Protein AF-A0AAW2MTV9-F1 (afdb_monomer_lite)

Structure (mmCIF, N/CA/C/O backbone):
data_AF-A0AAW2MTV9-F1
#
_entry.id   AF-A0AAW2MTV9-F1
#
loop_
_atom_site.group_PDB
_atom_site.id
_atom_site.type_symbol
_atom_site.label_atom_id
_atom_site.label_alt_id
_atom_site.label_comp_id
_atom_site.label_asym_id
_atom_site.label_entity_id
_atom_site.label_seq_id
_atom_site.pdbx_PDB_ins_code
_atom_site.Cartn_x
_atom_site.Cartn_y
_atom_site.Cartn_z
_atom_site.occupancy
_atom_site.B_iso_or_equiv
_atom_site.auth_seq_id
_atom_site.auth_comp_id
_atom_site.auth_asym_id
_atom_site.auth_atom_id
_atom_site.pdbx_PDB_model_num
ATOM 1 N N . MET A 1 1 ? 14.161 11.506 -69.372 1.00 43.97 1 MET A N 1
ATOM 2 C CA . MET A 1 1 ? 14.759 10.201 -69.023 1.00 43.97 1 MET A CA 1
ATOM 3 C C . MET A 1 1 ? 13.748 9.471 -68.126 1.00 43.97 1 MET A C 1
ATOM 5 O O . MET A 1 1 ? 13.790 9.667 -66.926 1.00 43.97 1 MET A O 1
ATOM 9 N N . THR A 1 2 ? 12.604 8.948 -68.602 1.00 39.69 2 THR A N 1
ATOM 10 C CA . THR A 1 2 ? 12.381 7.614 -69.233 1.00 39.69 2 THR A CA 1
ATOM 11 C C . THR A 1 2 ? 13.264 6.540 -68.587 1.00 39.69 2 THR A C 1
ATOM 13 O O . THR A 1 2 ? 14.476 6.668 -68.684 1.00 39.69 2 THR A O 1
ATOM 16 N N . THR A 1 3 ? 12.760 5.548 -67.844 1.00 41.03 3 THR A N 1
ATOM 17 C CA . THR A 1 3 ? 11.969 4.358 -68.263 1.00 41.03 3 THR A CA 1
ATOM 18 C C . THR A 1 3 ? 11.506 3.619 -66.984 1.00 41.03 3 THR A C 1
ATOM 20 O O . THR A 1 3 ? 12.298 3.503 -66.060 1.00 41.03 3 THR A O 1
ATOM 23 N N . SER A 1 4 ? 10.248 3.214 -66.761 1.00 40.22 4 SER A N 1
ATOM 24 C CA . SER A 1 4 ? 9.450 2.158 -67.422 1.00 40.22 4 SER A CA 1
ATOM 25 C C . SER A 1 4 ? 10.080 0.757 -67.386 1.00 40.22 4 SER A C 1
ATOM 27 O O . SER A 1 4 ? 10.982 0.492 -68.174 1.00 40.22 4 SER A O 1
ATOM 29 N N . SER A 1 5 ? 9.579 -0.132 -66.513 1.00 44.88 5 SER A N 1
ATOM 30 C CA . SER A 1 5 ? 9.421 -1.593 -66.729 1.00 44.88 5 SER A CA 1
ATOM 31 C C . SER A 1 5 ? 9.125 -2.313 -65.408 1.00 44.88 5 SER A C 1
ATOM 33 O O . SER A 1 5 ? 9.750 -1.989 -64.412 1.00 44.88 5 SER A O 1
ATOM 35 N N . ARG A 1 6 ? 8.303 -3.357 -65.280 1.00 48.16 6 ARG A N 1
ATOM 36 C CA . ARG A 1 6 ? 7.291 -4.023 -66.115 1.00 48.16 6 ARG A CA 1
ATOM 37 C C . ARG A 1 6 ? 6.620 -5.052 -65.183 1.00 48.16 6 ARG A C 1
ATOM 39 O O . ARG A 1 6 ? 7.295 -5.719 -64.407 1.00 48.16 6 ARG A O 1
ATOM 46 N N . SER A 1 7 ? 5.300 -5.159 -65.285 1.00 46.62 7 SER A N 1
ATOM 47 C CA . SER A 1 7 ? 4.456 -6.204 -64.690 1.00 46.62 7 SER A CA 1
ATOM 48 C C . SER A 1 7 ? 4.900 -7.613 -65.100 1.00 46.62 7 SER A C 1
ATOM 50 O O . SER A 1 7 ? 5.241 -7.805 -66.265 1.00 46.62 7 SER A O 1
ATOM 52 N N . LEU A 1 8 ? 4.799 -8.595 -64.192 1.00 51.53 8 LEU A N 1
ATOM 53 C CA . LEU A 1 8 ? 4.671 -10.015 -64.542 1.00 51.53 8 LEU A CA 1
ATOM 54 C C . LEU A 1 8 ? 3.672 -10.722 -63.616 1.00 51.53 8 LEU A C 1
ATOM 56 O O . LEU A 1 8 ? 4.013 -11.481 -62.713 1.00 51.53 8 LEU A O 1
ATOM 60 N N . ILE A 1 9 ? 2.397 -10.489 -63.918 1.00 51.81 9 ILE A N 1
ATOM 61 C CA . ILE A 1 9 ? 1.310 -11.438 -63.672 1.00 51.81 9 ILE A CA 1
ATOM 62 C C . ILE A 1 9 ? 1.684 -12.763 -64.352 1.00 51.81 9 ILE A C 1
ATOM 64 O O . ILE A 1 9 ? 1.827 -12.815 -65.573 1.00 51.81 9 ILE A O 1
ATOM 68 N N . ARG A 1 10 ? 1.789 -13.850 -63.585 1.00 43.97 10 ARG A N 1
ATOM 69 C CA . ARG A 1 10 ? 1.785 -15.216 -64.124 1.00 43.97 10 ARG A CA 1
ATOM 70 C C . ARG A 1 10 ? 0.438 -15.865 -63.815 1.00 43.97 10 ARG A C 1
ATOM 72 O O . ARG A 1 10 ? 0.239 -16.466 -62.768 1.00 43.97 10 ARG A O 1
ATOM 79 N N . ARG A 1 11 ? -0.493 -15.724 -64.760 1.00 51.25 11 ARG A N 1
ATOM 80 C CA . ARG A 1 11 ? -1.618 -16.646 -64.967 1.00 51.25 11 ARG A CA 1
ATOM 81 C C . ARG A 1 11 ? -1.241 -17.577 -66.117 1.00 51.25 11 ARG A C 1
ATOM 83 O O . ARG A 1 11 ? -0.840 -17.073 -67.157 1.00 51.25 11 ARG A O 1
ATOM 90 N N . LEU A 1 12 ? -1.426 -18.884 -65.941 1.00 49.72 12 LEU A N 1
ATOM 91 C CA . LEU A 1 12 ? -1.630 -19.889 -66.997 1.00 49.72 12 LEU A CA 1
ATOM 92 C C . LEU A 1 12 ? -2.247 -21.124 -66.298 1.00 49.72 12 LEU A C 1
ATOM 94 O O . LEU A 1 12 ? -1.541 -21.802 -65.566 1.00 49.72 12 LEU A O 1
ATOM 98 N N . ALA A 1 13 ? -3.575 -21.238 -66.184 1.00 46.66 13 ALA A N 1
ATOM 99 C CA . ALA A 1 13 ? -4.564 -21.740 -67.159 1.00 46.66 13 ALA A CA 1
ATOM 100 C C . ALA A 1 13 ? -4.858 -23.255 -66.931 1.00 46.66 13 ALA A C 1
ATOM 102 O O . ALA A 1 13 ? -4.243 -23.857 -66.055 1.00 46.66 13 ALA A O 1
ATOM 103 N N . PRO A 1 14 ? -5.903 -23.841 -67.543 1.00 49.69 14 PRO A N 1
ATOM 104 C CA . PRO A 1 14 ? -6.983 -24.505 -66.818 1.00 49.69 14 PRO A CA 1
ATOM 105 C C . PRO A 1 14 ? -6.982 -26.017 -67.069 1.00 49.69 14 PRO A C 1
ATOM 107 O O . PRO A 1 14 ? -6.587 -26.476 -68.133 1.00 49.69 14 PRO A O 1
ATOM 110 N N . TYR A 1 15 ? -7.541 -26.799 -66.153 1.00 44.12 15 TYR A N 1
ATOM 111 C CA . TYR A 1 15 ? -7.973 -28.152 -66.496 1.00 44.12 15 TYR A CA 1
ATOM 112 C C . TYR A 1 15 ? -9.455 -28.291 -66.189 1.00 44.12 15 TYR A C 1
ATOM 114 O O . TYR A 1 15 ? -9.889 -28.752 -65.139 1.00 44.12 15 TYR A O 1
ATOM 122 N N . PHE A 1 16 ? -10.229 -27.838 -67.174 1.00 54.09 16 PHE A N 1
ATOM 123 C CA . PHE A 1 16 ? -11.547 -28.369 -67.462 1.00 54.09 16 PHE A CA 1
ATOM 124 C C . PHE A 1 16 ? -11.423 -29.883 -67.661 1.00 54.09 16 PHE A C 1
ATOM 126 O O . PHE A 1 16 ? -10.825 -30.340 -68.631 1.00 54.09 16 PHE A O 1
ATOM 133 N N . SER A 1 17 ? -12.067 -30.666 -66.806 1.00 50.47 17 SER A N 1
ATOM 134 C CA . SER A 1 17 ? -12.741 -31.866 -67.288 1.00 50.47 17 SER A CA 1
ATOM 135 C C . SER A 1 17 ? -14.062 -32.001 -66.545 1.00 50.47 17 SER A C 1
ATOM 137 O O . SER A 1 17 ? -14.145 -32.157 -65.332 1.00 50.47 17 SER A O 1
ATOM 139 N N . ALA A 1 18 ? -15.116 -31.790 -67.319 1.00 48.31 18 ALA A N 1
ATOM 140 C CA . ALA A 1 18 ? -16.495 -31.881 -66.908 1.00 48.31 18 ALA A CA 1
ATOM 141 C C . ALA A 1 18 ? -16.897 -33.340 -66.661 1.00 48.31 18 ALA A C 1
ATOM 143 O O . ALA A 1 18 ? -16.487 -34.228 -67.406 1.00 48.31 18 ALA A O 1
ATOM 144 N N . ARG A 1 19 ? -17.834 -33.552 -65.733 1.00 48.59 19 ARG A N 1
ATOM 145 C CA . ARG A 1 19 ? -19.135 -34.163 -66.056 1.00 48.59 19 ARG A CA 1
ATOM 146 C C . ARG A 1 19 ? -20.087 -34.016 -64.873 1.00 48.59 19 ARG A C 1
ATOM 148 O O . ARG A 1 19 ? -20.043 -34.778 -63.916 1.00 48.59 19 ARG A O 1
ATOM 155 N N . LEU A 1 20 ? -21.002 -33.054 -64.995 1.00 50.81 20 LEU A N 1
ATOM 156 C CA . LEU A 1 20 ? -22.288 -33.140 -64.321 1.00 50.81 20 LEU A CA 1
ATOM 157 C C . LEU A 1 20 ? -23.055 -34.336 -64.898 1.00 50.81 20 LEU A C 1
ATOM 159 O O . LEU A 1 20 ? -23.327 -34.386 -66.098 1.00 50.81 20 LEU A O 1
ATOM 163 N N . ARG A 1 21 ? -23.491 -35.243 -64.028 1.00 46.62 21 ARG A N 1
ATOM 164 C CA . ARG A 1 21 ? -24.792 -35.890 -64.186 1.00 46.62 21 ARG A CA 1
ATOM 165 C C . ARG A 1 21 ? -25.600 -35.554 -62.945 1.00 46.62 21 ARG A C 1
ATOM 167 O O . ARG A 1 21 ? -25.254 -35.958 -61.841 1.00 46.62 21 ARG A O 1
ATOM 174 N N . GLN A 1 22 ? -26.647 -34.764 -63.153 1.00 50.03 22 GLN A N 1
ATOM 175 C CA . GLN A 1 22 ? -27.726 -34.601 -62.194 1.00 50.03 22 GLN A CA 1
ATOM 176 C C . GLN A 1 22 ? -28.253 -35.980 -61.797 1.00 50.03 22 GLN A C 1
ATOM 178 O O . GLN A 1 22 ? -28.554 -36.803 -62.660 1.00 50.03 22 GLN A O 1
ATOM 183 N N . ASN A 1 23 ? -28.446 -36.183 -60.500 1.00 47.75 23 ASN A N 1
ATOM 184 C CA . ASN A 1 23 ? -29.621 -36.900 -60.037 1.00 47.75 23 ASN A CA 1
ATOM 185 C C . ASN A 1 23 ? -30.089 -36.232 -58.745 1.00 47.75 23 ASN A C 1
ATOM 187 O O . ASN A 1 23 ? -29.725 -36.596 -57.633 1.00 47.75 23 ASN A O 1
ATOM 191 N N . SER A 1 24 ? -30.867 -35.171 -58.934 1.00 54.88 24 SER A N 1
ATOM 192 C CA . SER A 1 24 ? -31.752 -34.623 -57.923 1.00 54.88 24 SER A CA 1
ATOM 193 C C . SER A 1 24 ? -32.758 -35.702 -57.545 1.00 54.88 24 SER A C 1
ATOM 195 O O . SER A 1 24 ? -33.558 -36.106 -58.384 1.00 54.88 24 SER A O 1
ATOM 197 N N . ARG A 1 25 ? -32.712 -36.180 -56.301 1.00 46.22 25 ARG A N 1
ATOM 198 C CA . ARG A 1 25 ? -33.846 -36.798 -55.597 1.00 46.22 25 ARG A CA 1
ATOM 199 C C . ARG A 1 25 ? -33.428 -37.100 -54.163 1.00 46.22 25 ARG A C 1
ATOM 201 O O . ARG A 1 25 ? -32.781 -38.098 -53.889 1.00 46.22 25 ARG A O 1
ATOM 208 N N . LEU A 1 26 ? -33.808 -36.168 -53.295 1.00 53.38 26 LEU A N 1
ATOM 209 C CA . LEU A 1 26 ? -34.437 -36.437 -52.005 1.00 53.38 26 LEU A CA 1
ATOM 210 C C . LEU A 1 26 ? -33.881 -37.635 -51.228 1.00 53.38 26 LEU A C 1
ATOM 212 O O . LEU A 1 26 ? -34.403 -38.731 -51.367 1.00 53.38 26 LEU A O 1
ATOM 216 N N . LEU A 1 27 ? -32.920 -37.367 -50.348 1.00 51.72 27 LEU A N 1
ATOM 217 C CA . LEU A 1 27 ? -32.889 -37.836 -48.958 1.00 51.72 27 LEU A CA 1
ATOM 218 C C . LEU A 1 27 ? -32.239 -36.667 -48.187 1.00 51.72 27 LEU A C 1
ATOM 220 O O . LEU A 1 27 ? -31.143 -36.241 -48.526 1.00 51.72 27 LEU A O 1
ATOM 224 N N . SER A 1 28 ? -32.979 -35.904 -47.378 1.00 39.09 28 SER A N 1
ATOM 225 C CA . SER A 1 28 ? -33.249 -36.251 -45.975 1.00 39.09 28 SER A CA 1
ATOM 226 C C . SER A 1 28 ? -31.918 -36.501 -45.247 1.00 39.09 28 SER A C 1
ATOM 228 O O . SER A 1 28 ? -31.231 -37.457 -45.560 1.00 39.09 28 SER A O 1
ATOM 230 N N . SER A 1 29 ? -31.434 -35.709 -44.302 1.00 40.38 29 SER A N 1
ATOM 231 C CA . SER A 1 29 ? -31.964 -34.564 -43.580 1.00 40.38 29 SER A CA 1
ATOM 232 C C . SER A 1 29 ? -30.758 -33.864 -42.938 1.00 40.38 29 SER A C 1
ATOM 234 O O . SER A 1 29 ? -29.845 -34.534 -42.468 1.00 40.38 29 SER A O 1
ATOM 236 N N . SER A 1 30 ? -30.770 -32.529 -42.915 1.00 51.03 30 SER A N 1
ATOM 237 C CA . SER A 1 30 ? -30.224 -31.685 -41.836 1.00 51.03 30 SER A CA 1
ATOM 238 C C . SER A 1 30 ? -28.987 -32.198 -41.076 1.00 51.03 30 SER A C 1
ATOM 240 O O . SER A 1 30 ? -29.144 -32.769 -40.001 1.00 51.03 30 SER A O 1
ATOM 242 N N . SER A 1 31 ? -27.775 -31.941 -41.576 1.00 47.41 31 SER A N 1
ATOM 243 C CA . SER A 1 31 ? -26.514 -31.914 -40.804 1.00 47.41 31 SER A CA 1
ATOM 244 C C . SER A 1 31 ? -25.376 -31.420 -41.703 1.00 47.41 31 SER A C 1
ATOM 246 O O . SER A 1 31 ? -25.247 -31.913 -42.815 1.00 47.41 31 SER A O 1
ATOM 248 N N . ALA A 1 32 ? -24.549 -30.492 -41.208 1.00 47.94 32 ALA A N 1
ATOM 249 C CA . ALA A 1 32 ? -23.472 -29.770 -41.909 1.00 47.94 32 ALA A CA 1
ATOM 250 C C . ALA A 1 32 ? -23.996 -28.698 -42.891 1.00 47.94 32 ALA A C 1
ATOM 252 O O . ALA A 1 32 ? -24.512 -29.007 -43.953 1.00 47.94 32 ALA A O 1
ATOM 253 N N . LEU A 1 33 ? -23.937 -27.396 -42.610 1.00 43.56 33 LEU A N 1
ATOM 254 C CA . LEU A 1 33 ? -22.852 -26.639 -41.993 1.00 43.56 33 LEU A CA 1
ATOM 255 C C . LEU A 1 33 ? -23.456 -25.526 -41.127 1.00 43.56 33 LEU A C 1
ATOM 257 O O . LEU A 1 33 ? -23.871 -24.481 -41.619 1.00 43.56 33 LEU A O 1
ATOM 261 N N . ARG A 1 34 ? -23.538 -25.767 -39.818 1.00 46.41 34 ARG A N 1
ATOM 262 C CA . ARG A 1 34 ? -23.698 -24.695 -38.840 1.00 46.41 34 ARG A CA 1
ATOM 263 C C . ARG A 1 34 ? -22.275 -24.231 -38.527 1.00 46.41 34 ARG A C 1
ATOM 265 O O . ARG A 1 34 ? -21.586 -24.867 -37.735 1.00 46.41 34 ARG A O 1
ATOM 272 N N . GLU A 1 35 ? -21.817 -23.181 -39.206 1.00 46.41 35 GLU A N 1
ATOM 273 C CA . GLU A 1 35 ? -20.638 -22.385 -38.829 1.00 46.41 35 GLU A CA 1
ATOM 274 C C . GLU A 1 35 ? -20.913 -21.689 -37.491 1.00 46.41 35 GLU A C 1
ATOM 276 O O . GLU A 1 35 ? -21.160 -20.492 -37.407 1.00 46.41 35 GLU A O 1
ATOM 281 N N . SER A 1 36 ? -20.972 -22.471 -36.419 1.00 54.44 36 SER A N 1
ATOM 282 C CA . SER A 1 36 ? -21.202 -21.950 -35.076 1.00 54.44 36 SER A CA 1
ATOM 283 C C . SER A 1 36 ? -20.489 -22.782 -34.022 1.00 54.44 36 SER A C 1
ATOM 285 O O . SER A 1 36 ? -21.035 -22.960 -32.939 1.00 54.44 36 SER A O 1
ATOM 287 N N . GLN A 1 37 ? -19.319 -23.336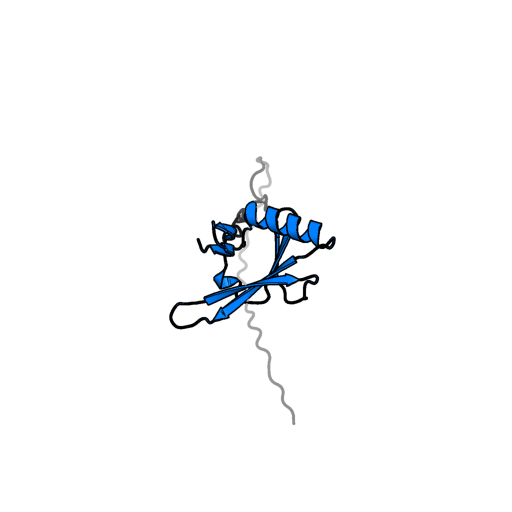 -34.342 1.00 57.25 37 GLN A N 1
ATOM 288 C CA . GLN A 1 37 ? -18.401 -23.912 -33.360 1.00 57.25 37 GLN A CA 1
ATOM 289 C C . GLN A 1 37 ? -16.960 -23.743 -33.836 1.00 57.25 37 GLN A C 1
ATOM 291 O O . GLN A 1 37 ? -16.337 -24.670 -34.342 1.00 57.25 37 GLN A O 1
ATOM 296 N N . LEU A 1 38 ? -16.429 -22.538 -33.647 1.00 42.62 38 LEU A N 1
ATOM 297 C CA . LEU A 1 38 ? -14.999 -22.367 -33.448 1.00 42.62 38 LEU A CA 1
ATOM 298 C C . LEU A 1 38 ? -14.814 -21.523 -32.184 1.00 42.62 38 LEU A C 1
ATOM 300 O O . LEU A 1 38 ? -15.048 -20.319 -32.206 1.00 42.62 38 LEU A O 1
ATOM 304 N N . SER A 1 39 ? -14.443 -22.230 -31.107 1.00 46.97 39 SER A N 1
ATOM 305 C CA . SER A 1 39 ? -13.719 -21.764 -29.909 1.00 46.97 39 SER A CA 1
ATOM 306 C C . SER A 1 39 ? -14.332 -20.567 -29.162 1.00 46.97 39 SER A C 1
ATOM 308 O O . SER A 1 39 ? -14.169 -19.436 -29.587 1.00 46.97 39 SER A O 1
ATOM 310 N N . SER A 1 40 ? -15.024 -20.690 -28.024 1.00 54.78 40 SER A N 1
ATOM 311 C CA . SER A 1 40 ? -14.750 -21.543 -26.854 1.00 54.78 40 SER A CA 1
ATOM 312 C C . SER A 1 40 ? -13.267 -21.567 -26.501 1.00 54.78 40 SER A C 1
ATOM 314 O O . SER A 1 40 ? -12.598 -22.542 -26.818 1.00 54.78 40 SER A O 1
ATOM 316 N N . LEU A 1 41 ? -12.783 -20.468 -25.914 1.00 49.19 41 LEU A N 1
ATOM 317 C CA . LEU A 1 41 ? -11.731 -20.374 -24.888 1.00 49.19 41 LEU A CA 1
ATOM 318 C C . LEU A 1 41 ? -11.623 -18.892 -24.469 1.00 49.19 41 LEU A C 1
ATOM 320 O O . LEU A 1 41 ? -10.571 -18.267 -24.590 1.00 49.19 41 LEU A O 1
ATOM 324 N N . GLU A 1 42 ? -12.723 -18.313 -23.973 1.00 49.78 42 GLU A N 1
ATOM 325 C CA . GLU A 1 42 ? -12.592 -17.151 -23.089 1.00 49.78 42 GLU A CA 1
ATOM 326 C C . GLU A 1 42 ? -11.943 -17.701 -21.817 1.00 49.78 42 GLU A C 1
ATOM 328 O O . GLU A 1 42 ? -12.571 -18.358 -20.985 1.00 49.78 42 GLU A O 1
ATOM 333 N N . SER A 1 43 ? -10.625 -17.595 -21.772 1.00 42.25 43 SER A N 1
ATOM 334 C CA . SER A 1 43 ? -9.822 -18.084 -20.668 1.00 42.25 43 SER A CA 1
ATOM 335 C C . SER A 1 43 ? -10.093 -17.159 -19.479 1.00 42.25 43 SER A C 1
ATOM 337 O O . SER A 1 43 ? -9.917 -15.951 -19.639 1.00 42.25 43 SER A O 1
ATOM 339 N N . PRO A 1 44 ? -10.462 -17.642 -18.278 1.00 49.97 44 PRO A N 1
ATOM 340 C CA . PRO A 1 44 ? -10.345 -16.830 -17.072 1.00 49.97 44 PRO A CA 1
ATOM 341 C C . PRO A 1 44 ? -8.853 -16.734 -16.706 1.00 49.97 44 PRO A C 1
ATOM 343 O O . PRO A 1 44 ? -8.407 -17.288 -15.708 1.00 49.97 44 PRO A O 1
ATOM 346 N N . SER A 1 45 ? -8.043 -16.111 -17.567 1.00 45.66 45 SER A N 1
ATOM 347 C CA . SER A 1 45 ? -6.584 -16.042 -17.418 1.00 45.66 45 SER A CA 1
ATOM 348 C C . SER A 1 45 ? -6.092 -14.732 -16.805 1.00 45.66 45 SER A C 1
ATOM 350 O O . SER A 1 45 ? -4.887 -14.521 -16.744 1.00 45.66 45 SER A O 1
ATOM 352 N N . SER A 1 46 ? -6.978 -13.846 -16.343 1.00 51.47 46 SER A N 1
ATOM 353 C CA . SER A 1 46 ? -6.578 -12.578 -15.713 1.00 51.47 46 SER A CA 1
ATOM 354 C C . SER A 1 46 ? -6.496 -12.632 -14.184 1.00 51.47 46 SER A C 1
ATOM 356 O O . SER A 1 46 ? -6.090 -11.647 -13.575 1.00 51.47 46 SER A O 1
ATOM 358 N N . ALA A 1 47 ? -6.829 -13.759 -13.542 1.00 53.84 47 ALA A N 1
ATOM 359 C CA . ALA A 1 47 ? -6.798 -13.859 -12.077 1.00 53.84 47 ALA A CA 1
ATOM 360 C C . ALA A 1 47 ? -5.379 -13.714 -11.493 1.00 53.84 47 ALA A C 1
ATOM 362 O O . ALA A 1 47 ? -5.217 -13.228 -10.383 1.00 53.84 47 ALA A O 1
ATOM 363 N N . THR A 1 48 ? -4.342 -14.073 -12.252 1.00 54.88 48 THR A N 1
ATOM 364 C CA . THR A 1 48 ? -2.936 -13.905 -11.847 1.00 54.88 48 THR A CA 1
ATOM 365 C C . THR A 1 48 ? -2.365 -12.523 -12.164 1.00 54.88 48 THR A C 1
ATOM 367 O O . THR A 1 48 ? -1.218 -12.264 -11.833 1.00 54.88 48 THR A O 1
ATOM 370 N N . ASP A 1 49 ? -3.123 -11.648 -12.833 1.00 68.75 49 ASP A N 1
ATOM 371 C CA . ASP A 1 49 ? -2.713 -10.297 -13.253 1.00 68.75 49 ASP A CA 1
ATOM 372 C C . ASP A 1 49 ? -3.352 -9.176 -12.410 1.00 68.75 49 ASP A C 1
ATOM 374 O O . ASP A 1 49 ? -3.307 -8.000 -12.776 1.00 68.75 49 ASP A O 1
ATOM 378 N N . ALA A 1 50 ? -3.976 -9.513 -11.285 1.00 83.25 50 ALA A N 1
ATOM 379 C CA . ALA A 1 50 ? -4.586 -8.535 -10.394 1.00 83.25 50 ALA A CA 1
ATOM 380 C C . ALA A 1 50 ? -3.710 -8.303 -9.159 1.00 83.25 50 ALA A C 1
ATOM 382 O O . ALA A 1 50 ? -3.054 -9.220 -8.672 1.00 83.25 50 ALA A O 1
ATOM 383 N N . VAL A 1 51 ? -3.706 -7.066 -8.660 1.00 89.88 51 VAL A N 1
ATOM 384 C CA . VAL A 1 51 ? -3.262 -6.760 -7.296 1.00 89.88 51 VAL A CA 1
ATOM 385 C C . VAL A 1 51 ? -4.497 -6.818 -6.407 1.00 89.88 51 VAL A C 1
ATOM 387 O O . VAL A 1 51 ? -5.522 -6.225 -6.746 1.00 89.88 51 VAL A O 1
ATOM 390 N N . HIS A 1 52 ? -4.406 -7.530 -5.291 1.00 93.00 52 HIS A N 1
ATOM 391 C CA . HIS A 1 52 ? -5.501 -7.690 -4.339 1.00 93.00 52 HIS A CA 1
ATOM 392 C C . HIS A 1 52 ? -5.315 -6.772 -3.133 1.00 93.00 52 HIS A C 1
ATOM 394 O O . HIS A 1 52 ? -4.189 -6.534 -2.702 1.00 93.00 52 HIS A O 1
ATOM 400 N N . LEU A 1 53 ? -6.411 -6.278 -2.563 1.00 95.12 53 LEU A N 1
ATOM 401 C CA . LEU A 1 53 ? -6.425 -5.586 -1.276 1.00 95.12 53 LEU A CA 1
ATOM 402 C C . LEU A 1 53 ? -7.018 -6.520 -0.217 1.00 95.12 53 LEU A C 1
ATOM 404 O O . LEU A 1 53 ? -8.024 -7.187 -0.456 1.00 95.12 53 LEU A O 1
ATOM 408 N N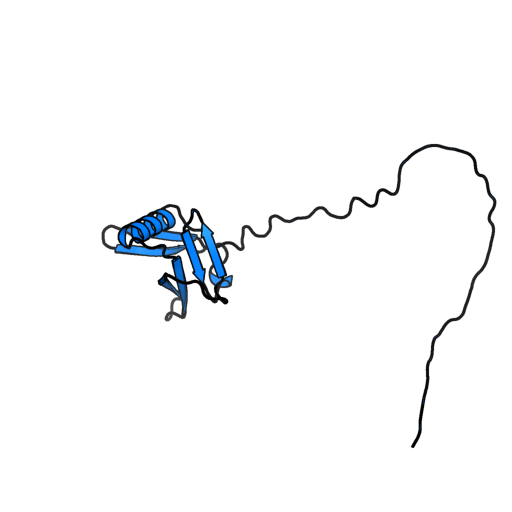 . THR A 1 54 ? -6.425 -6.582 0.970 1.00 96.44 54 THR A N 1
ATOM 409 C CA . THR A 1 54 ? -7.060 -7.283 2.095 1.00 96.44 54 THR A CA 1
ATOM 410 C C . THR A 1 54 ? -8.213 -6.463 2.675 1.00 96.44 54 THR A C 1
ATOM 412 O O . THR A 1 54 ? -8.280 -5.239 2.532 1.00 96.44 54 THR A O 1
ATOM 415 N N . GLU A 1 55 ? -9.084 -7.126 3.435 1.00 96.31 55 GLU A N 1
ATOM 416 C CA . GLU A 1 55 ? -10.134 -6.455 4.209 1.00 96.31 55 GLU A CA 1
ATOM 417 C C . GLU A 1 55 ? -9.562 -5.424 5.196 1.00 96.31 55 GLU A C 1
ATOM 419 O O . GLU A 1 55 ? -10.145 -4.356 5.374 1.00 96.31 55 GLU A O 1
ATOM 424 N N . ASN A 1 56 ? -8.399 -5.698 5.801 1.00 97.25 56 ASN A N 1
ATOM 425 C CA . ASN A 1 56 ? -7.730 -4.759 6.705 1.00 97.25 56 ASN A CA 1
ATOM 426 C C . ASN A 1 56 ? -7.255 -3.502 5.973 1.00 97.25 56 ASN A C 1
ATOM 428 O O . ASN A 1 56 ? -7.439 -2.396 6.483 1.00 97.25 56 ASN A O 1
ATOM 432 N N . CYS A 1 57 ? -6.689 -3.654 4.771 1.00 96.94 57 CYS A N 1
ATOM 433 C CA . CYS A 1 57 ? -6.303 -2.525 3.929 1.00 96.94 57 CYS A CA 1
ATOM 434 C C . CYS A 1 57 ? -7.522 -1.662 3.582 1.00 96.94 57 CYS A C 1
ATOM 436 O O . CYS A 1 57 ? -7.507 -0.447 3.794 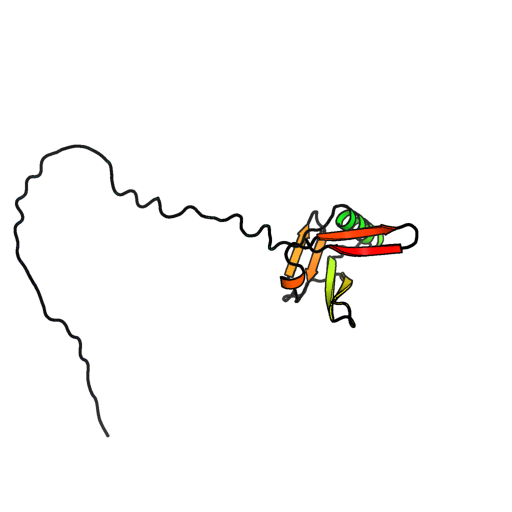1.00 96.94 57 CYS A O 1
ATOM 438 N N . VAL A 1 58 ? -8.609 -2.298 3.131 1.00 96.75 58 VAL A N 1
ATOM 439 C CA . VAL A 1 58 ? -9.867 -1.619 2.792 1.00 96.75 58 VAL A CA 1
ATOM 440 C C . VAL A 1 58 ? -10.450 -0.898 4.007 1.00 96.75 58 VAL A C 1
ATOM 442 O O . VAL A 1 58 ? -10.806 0.278 3.914 1.00 96.75 58 VAL A O 1
ATOM 445 N N . ARG A 1 59 ? -10.535 -1.580 5.157 1.00 96.88 59 ARG A N 1
ATOM 446 C CA . ARG A 1 59 ? -11.019 -1.006 6.419 1.00 96.88 59 ARG A CA 1
ATOM 447 C C . ARG A 1 59 ? -10.210 0.230 6.786 1.00 96.88 59 ARG A C 1
ATOM 449 O O . ARG A 1 59 ? -10.796 1.283 7.028 1.00 96.88 59 ARG A O 1
ATOM 456 N N . ARG A 1 60 ? -8.879 0.125 6.770 1.00 96.88 60 ARG A N 1
ATOM 457 C CA . ARG A 1 60 ? -8.012 1.237 7.152 1.00 96.88 60 ARG A CA 1
ATOM 458 C C . ARG A 1 60 ? -8.144 2.424 6.205 1.00 96.88 60 ARG A C 1
ATOM 460 O O . ARG A 1 60 ? -8.189 3.561 6.661 1.00 96.88 60 ARG A O 1
ATOM 467 N N . MET A 1 61 ? -8.243 2.179 4.902 1.00 96.25 61 MET A N 1
ATOM 468 C CA . MET A 1 61 ? -8.468 3.244 3.924 1.00 96.25 61 MET A CA 1
ATOM 469 C C . MET A 1 61 ? -9.802 3.958 4.152 1.00 96.25 61 MET A C 1
ATOM 471 O O . MET A 1 61 ? -9.844 5.183 4.100 1.00 96.25 61 MET A O 1
ATOM 475 N N . LYS A 1 62 ? -10.871 3.225 4.476 1.00 95.25 62 LYS A N 1
ATOM 476 C CA . LYS A 1 62 ? -12.172 3.823 4.814 1.00 95.25 62 LYS A CA 1
ATOM 477 C C . LYS A 1 62 ? -12.117 4.666 6.087 1.00 95.25 62 LYS A C 1
ATOM 479 O O . LYS A 1 62 ? -12.704 5.741 6.110 1.00 95.25 62 LYS A O 1
ATOM 484 N N . GLU A 1 63 ? -11.402 4.211 7.115 1.00 95.25 63 GLU A N 1
ATOM 485 C CA . GLU A 1 63 ? -11.164 5.001 8.333 1.00 95.25 63 GLU A CA 1
ATOM 486 C C . GLU A 1 63 ? -10.432 6.311 8.008 1.00 95.25 63 GLU A C 1
ATOM 488 O O . GLU A 1 63 ? -10.895 7.381 8.385 1.00 95.25 63 GLU A O 1
ATOM 493 N N . LEU A 1 64 ? -9.345 6.244 7.233 1.00 94.06 64 LEU A N 1
ATOM 494 C CA . LEU A 1 64 ? -8.574 7.428 6.834 1.00 94.06 64 LEU A CA 1
ATOM 495 C C . LEU A 1 64 ? -9.407 8.419 6.006 1.00 94.06 64 LEU A C 1
ATOM 497 O O . LEU A 1 64 ? -9.301 9.627 6.197 1.00 94.06 64 LEU A O 1
ATOM 501 N N . GLN A 1 65 ? -10.257 7.923 5.106 1.00 93.31 65 GLN A N 1
ATOM 502 C CA . GLN A 1 65 ? -11.172 8.762 4.327 1.00 93.31 65 GLN A CA 1
ATOM 503 C C . GLN A 1 65 ? -12.255 9.410 5.196 1.00 93.31 65 GLN A C 1
ATOM 505 O O . GLN A 1 65 ? -12.626 10.559 4.958 1.00 93.31 65 GLN A O 1
ATOM 510 N N . ALA A 1 66 ? -12.767 8.686 6.196 1.00 93.75 66 ALA A N 1
ATOM 511 C CA . ALA A 1 66 ? -13.750 9.213 7.135 1.00 93.75 66 ALA A CA 1
ATOM 512 C C . ALA A 1 66 ? -13.149 10.311 8.026 1.00 93.75 66 ALA A C 1
ATOM 514 O O . ALA A 1 66 ? -13.801 11.332 8.239 1.00 93.75 66 ALA A O 1
ATOM 515 N N . ASP A 1 67 ? -11.908 10.128 8.484 1.00 92.38 67 ASP A N 1
ATOM 516 C CA . ASP A 1 67 ? -11.188 11.098 9.317 1.00 92.38 67 ASP A CA 1
ATOM 517 C C . ASP A 1 67 ? -10.856 12.389 8.544 1.00 92.38 67 ASP A C 1
ATOM 519 O O . ASP A 1 67 ? -11.031 13.490 9.065 1.00 92.38 67 ASP A O 1
ATOM 523 N N . GLU A 1 68 ? -10.430 12.270 7.282 1.00 89.62 68 GLU A N 1
ATOM 524 C CA . GLU A 1 68 ? -10.115 13.412 6.404 1.00 89.62 68 GLU A CA 1
ATOM 525 C C . GLU A 1 68 ? -11.366 14.047 5.761 1.00 89.62 68 GLU A C 1
ATOM 527 O O . GLU A 1 68 ? -11.299 15.133 5.179 1.00 89.62 68 GLU A O 1
ATOM 532 N N . GLY A 1 69 ? -12.514 13.362 5.806 1.00 89.69 69 GLY A N 1
ATOM 533 C CA . GLY A 1 69 ? -13.764 13.789 5.171 1.00 89.69 69 GLY A CA 1
ATOM 534 C C . GLY A 1 69 ? -13.702 13.882 3.640 1.00 89.69 69 GLY A C 1
ATOM 535 O O . GLY A 1 69 ? -14.537 14.552 3.033 1.00 89.69 69 GLY A O 1
ATOM 536 N N . THR A 1 70 ? -12.706 13.250 3.013 1.00 90.12 70 THR A N 1
ATOM 537 C CA . THR A 1 70 ? -12.449 13.315 1.567 1.00 90.12 70 THR A CA 1
ATOM 538 C C . THR A 1 70 ? -12.100 11.930 1.034 1.00 90.12 70 THR A C 1
ATOM 540 O O . THR A 1 70 ? -11.375 11.172 1.678 1.00 90.12 70 THR A O 1
ATOM 543 N N . GLU A 1 71 ? -12.579 11.600 -0.167 1.00 91.00 71 GLU A N 1
ATOM 544 C CA . GLU A 1 71 ? -12.170 10.373 -0.852 1.00 91.00 71 GLU A CA 1
ATOM 545 C C . GLU A 1 71 ? -10.683 10.435 -1.220 1.00 91.00 71 GLU A C 1
ATOM 547 O O . GLU A 1 71 ? -10.263 11.247 -2.041 1.00 91.00 71 GLU A O 1
ATOM 552 N N . LYS A 1 72 ? -9.897 9.539 -0.625 1.00 94.44 72 LYS A N 1
ATOM 553 C CA . LYS A 1 72 ? -8.474 9.345 -0.902 1.00 94.44 72 LYS A CA 1
ATOM 554 C C . LYS A 1 72 ? -8.259 8.024 -1.617 1.00 94.44 72 LYS A C 1
ATOM 556 O O . LYS A 1 72 ? -8.934 7.031 -1.337 1.00 94.44 72 LYS A O 1
ATOM 561 N N . LEU A 1 73 ? -7.263 7.989 -2.482 1.00 94.88 73 LEU A N 1
ATOM 562 C CA . LEU A 1 73 ? -6.748 6.774 -3.091 1.00 94.88 73 LEU A CA 1
ATOM 563 C C . LEU A 1 73 ? -5.360 6.451 -2.536 1.00 94.88 73 LEU A C 1
ATOM 565 O O . LEU A 1 73 ? -4.643 7.328 -2.056 1.00 94.88 73 LEU A O 1
ATOM 569 N N . LEU A 1 74 ? -5.004 5.172 -2.566 1.00 95.94 74 LEU A N 1
ATOM 570 C CA . LEU A 1 74 ? -3.703 4.687 -2.135 1.00 95.94 74 LEU A CA 1
ATOM 571 C C . LEU A 1 74 ? -2.786 4.617 -3.355 1.00 95.94 74 LEU A C 1
ATOM 573 O O . LEU A 1 74 ? -3.097 3.937 -4.326 1.00 95.94 74 LEU A O 1
ATOM 577 N N . ARG A 1 75 ? -1.653 5.306 -3.331 1.00 95.31 75 ARG A N 1
ATOM 578 C CA . ARG A 1 75 ? -0.642 5.269 -4.389 1.00 95.31 75 ARG A CA 1
ATOM 579 C C . ARG A 1 75 ? 0.529 4.406 -3.944 1.00 95.31 75 ARG A C 1
ATOM 581 O O . ARG A 1 75 ? 1.098 4.657 -2.884 1.00 95.31 75 ARG A O 1
ATOM 588 N N . LEU A 1 76 ? 0.886 3.415 -4.758 1.00 94.25 76 LEU A N 1
ATOM 589 C CA . LEU A 1 76 ? 2.039 2.547 -4.538 1.00 94.25 76 LEU A CA 1
ATOM 590 C C . LEU A 1 76 ? 3.174 2.918 -5.494 1.00 94.25 76 LEU A C 1
ATOM 592 O O . LEU A 1 76 ? 3.035 2.833 -6.715 1.00 94.25 76 LEU A O 1
ATOM 596 N N . SER A 1 77 ? 4.312 3.278 -4.911 1.00 92.44 77 SER A N 1
ATOM 597 C CA . SER A 1 77 ? 5.571 3.527 -5.608 1.00 92.44 77 SER A CA 1
ATOM 598 C C . SER A 1 77 ? 6.589 2.461 -5.224 1.00 92.44 77 SER A C 1
ATOM 600 O O . SER A 1 77 ? 6.722 2.118 -4.049 1.00 92.44 77 SER A O 1
ATOM 602 N N . ILE A 1 78 ? 7.317 1.944 -6.212 1.00 91.12 78 ILE A N 1
ATOM 603 C CA . ILE A 1 78 ? 8.379 0.961 -5.996 1.00 91.12 78 ILE A CA 1
ATOM 604 C C . ILE A 1 78 ? 9.712 1.628 -6.283 1.00 91.12 78 ILE A C 1
ATOM 606 O O . ILE A 1 78 ? 9.931 2.165 -7.368 1.00 91.12 78 ILE A O 1
ATOM 610 N N . GLU A 1 79 ? 10.608 1.570 -5.309 1.00 89.06 79 GLU A N 1
ATOM 611 C CA . GLU A 1 79 ? 11.957 2.103 -5.418 1.00 89.06 79 GLU A CA 1
ATOM 612 C C . GLU A 1 79 ? 12.979 0.975 -5.306 1.00 89.06 79 GLU A C 1
ATOM 614 O O . GLU A 1 79 ? 12.801 0.009 -4.560 1.00 89.06 79 GLU A O 1
ATOM 619 N N . ALA A 1 80 ? 14.081 1.097 -6.044 1.00 85.69 80 ALA A N 1
ATOM 620 C CA . ALA A 1 80 ? 15.228 0.228 -5.835 1.00 85.69 80 ALA A CA 1
ATOM 621 C C . ALA A 1 80 ? 15.800 0.503 -4.435 1.00 85.69 80 ALA A C 1
ATOM 623 O O . ALA A 1 80 ? 16.170 1.631 -4.109 1.00 85.69 80 ALA A O 1
ATOM 624 N N . GLY A 1 81 ? 15.829 -0.521 -3.587 1.00 86.88 81 GLY A N 1
ATOM 625 C CA . GLY A 1 81 ? 16.455 -0.460 -2.274 1.00 86.88 81 GLY A CA 1
ATOM 626 C C . GLY A 1 81 ? 17.958 -0.724 -2.333 1.00 86.88 81 GLY A C 1
ATOM 627 O O . GLY A 1 81 ? 18.585 -0.716 -3.391 1.00 86.88 81 GLY A O 1
ATOM 628 N N . GLY A 1 82 ? 18.546 -0.946 -1.156 1.00 83.38 82 GLY A N 1
ATOM 629 C CA . GLY A 1 82 ? 19.950 -1.335 -1.017 1.00 83.38 82 GLY A CA 1
ATOM 630 C C . GLY A 1 82 ? 20.211 -2.797 -1.401 1.00 83.38 82 GLY A C 1
ATOM 631 O O . GLY A 1 82 ? 19.538 -3.373 -2.248 1.00 83.38 82 GLY A O 1
ATOM 632 N N . CYS A 1 83 ? 21.171 -3.435 -0.725 1.00 79.44 83 CYS A N 1
ATOM 633 C CA . CYS A 1 83 ? 21.669 -4.788 -1.035 1.00 79.44 83 CYS A CA 1
ATOM 634 C C . CYS A 1 83 ? 20.602 -5.912 -1.055 1.00 79.44 83 CYS A C 1
ATOM 636 O O . CYS A 1 83 ? 20.901 -7.030 -1.463 1.00 79.44 83 CYS A O 1
ATOM 638 N N . SER A 1 84 ? 19.375 -5.637 -0.603 1.00 67.81 84 SER A N 1
ATOM 639 C CA . SER A 1 84 ? 18.381 -6.651 -0.240 1.00 67.81 84 SER A CA 1
ATOM 640 C C . SER A 1 84 ? 17.038 -6.550 -0.979 1.00 67.81 84 SER A C 1
ATOM 642 O O . SER A 1 84 ? 16.147 -7.328 -0.652 1.00 67.81 84 SER A O 1
ATOM 644 N N . GLY A 1 85 ? 16.858 -5.642 -1.953 1.00 81.44 85 GLY A N 1
ATOM 645 C CA . GLY A 1 85 ? 15.675 -5.672 -2.835 1.00 81.44 85 GLY A CA 1
ATOM 646 C C . GLY A 1 85 ? 14.982 -4.331 -3.090 1.00 81.44 85 GLY A C 1
ATOM 647 O O . GLY A 1 85 ? 15.640 -3.304 -3.219 1.00 81.44 85 GLY A O 1
ATOM 648 N N . PHE A 1 86 ? 13.650 -4.366 -3.208 1.00 87.19 86 PHE A N 1
ATOM 649 C CA . PHE A 1 86 ? 12.784 -3.219 -3.507 1.00 87.19 86 PHE A CA 1
ATOM 650 C C . PHE A 1 86 ? 12.146 -2.636 -2.242 1.00 87.19 86 PHE A C 1
ATOM 652 O O . PHE A 1 86 ? 11.855 -3.360 -1.291 1.00 87.19 86 PHE A O 1
ATOM 659 N N . GLN A 1 87 ? 11.907 -1.328 -2.250 1.00 88.94 87 GLN A N 1
ATOM 660 C CA . GLN A 1 87 ? 11.133 -0.619 -1.236 1.00 88.94 87 GLN A CA 1
ATOM 661 C C . GLN A 1 87 ? 9.757 -0.266 -1.795 1.00 88.94 87 GLN A C 1
ATOM 663 O O . GLN A 1 87 ? 9.650 0.217 -2.922 1.00 88.94 87 GLN A O 1
ATOM 668 N N . TYR A 1 88 ? 8.721 -0.501 -0.994 1.00 91.25 88 TYR A N 1
ATOM 669 C CA . TYR A 1 88 ? 7.333 -0.209 -1.335 1.00 91.25 88 TYR A CA 1
ATOM 670 C C . TYR A 1 88 ? 6.875 1.000 -0.528 1.00 91.25 88 TYR A C 1
ATOM 672 O O . TYR A 1 88 ? 6.753 0.926 0.695 1.00 91.25 88 TYR A O 1
ATOM 680 N N . ASN A 1 89 ? 6.637 2.107 -1.219 1.00 92.25 89 ASN A N 1
ATOM 681 C CA . ASN A 1 89 ? 6.213 3.364 -0.627 1.00 92.25 89 ASN A CA 1
ATOM 682 C C . ASN A 1 89 ? 4.729 3.587 -0.904 1.00 92.25 89 ASN A C 1
ATOM 684 O O . ASN A 1 89 ? 4.280 3.498 -2.046 1.00 92.25 89 ASN A O 1
ATOM 688 N N . PHE A 1 90 ? 3.988 3.908 0.153 1.00 94.50 90 PHE A N 1
ATOM 689 C CA . PHE A 1 90 ? 2.555 4.162 0.097 1.00 94.50 90 PHE A CA 1
ATOM 690 C C . PHE A 1 90 ? 2.262 5.625 0.400 1.00 94.50 90 PHE A C 1
ATOM 692 O O . PHE A 1 90 ? 2.760 6.174 1.383 1.00 94.50 90 PHE A O 1
ATOM 699 N N . LEU A 1 91 ? 1.432 6.242 -0.433 1.00 94.38 91 LEU A N 1
ATOM 700 C CA . LEU A 1 91 ? 1.001 7.628 -0.286 1.00 94.38 91 LEU A CA 1
ATOM 701 C C . LEU A 1 91 ? -0.518 7.704 -0.405 1.00 94.38 91 LE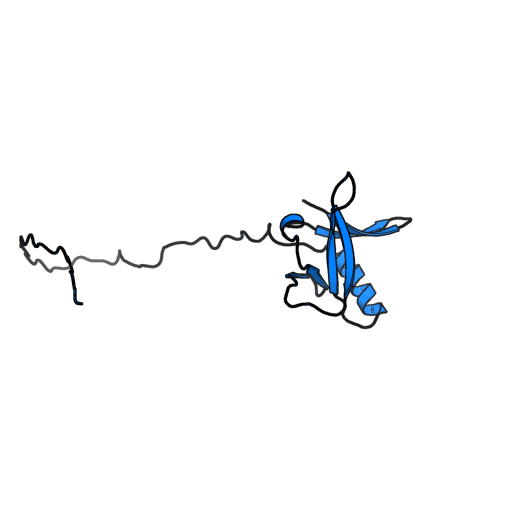U A C 1
ATOM 703 O O . LEU A 1 91 ? -1.107 7.031 -1.245 1.00 94.38 91 LEU A O 1
ATOM 707 N N . LEU A 1 92 ? -1.146 8.533 0.425 1.00 94.31 92 LEU A N 1
ATOM 708 C CA . LEU A 1 92 ? -2.532 8.928 0.205 1.00 94.31 92 LEU A CA 1
ATOM 709 C C . LEU A 1 92 ? -2.545 10.078 -0.789 1.00 94.31 92 LEU A C 1
ATOM 711 O O . LEU A 1 92 ? -1.831 11.064 -0.613 1.00 94.31 92 LEU A O 1
ATOM 715 N N . ASP A 1 93 ? -3.354 9.938 -1.822 1.00 94.81 93 ASP A N 1
ATOM 716 C CA . ASP A 1 93 ? -3.478 10.920 -2.886 1.00 94.81 93 ASP A CA 1
ATOM 717 C C . ASP A 1 93 ? -4.966 11.174 -3.162 1.00 94.81 93 ASP A C 1
ATOM 719 O O . ASP A 1 93 ? -5.841 10.401 -2.772 1.00 94.81 93 ASP A O 1
ATOM 723 N N . ASP A 1 94 ? -5.251 12.304 -3.787 1.00 92.62 94 ASP A N 1
ATOM 724 C CA . ASP A 1 94 ? -6.591 12.776 -4.133 1.00 92.62 94 ASP A CA 1
ATOM 725 C C . ASP A 1 94 ? -6.900 12.569 -5.616 1.00 92.62 94 ASP A C 1
ATOM 727 O O . ASP A 1 94 ? -8.052 12.669 -6.043 1.00 92.62 94 ASP A O 1
ATOM 731 N N . LYS A 1 95 ? -5.861 12.346 -6.431 1.00 91.44 95 LYS A N 1
ATOM 732 C CA . LYS A 1 95 ? -5.971 12.361 -7.887 1.00 91.44 95 LYS A CA 1
ATOM 733 C C . LYS A 1 95 ? -5.327 11.142 -8.521 1.00 91.44 95 LYS A C 1
ATOM 735 O O . LYS A 1 95 ? -4.261 10.675 -8.128 1.00 91.44 95 LYS A O 1
ATOM 740 N N . THR A 1 96 ? -6.004 10.653 -9.549 1.00 92.88 96 THR A N 1
ATOM 741 C CA . THR A 1 96 ? -5.463 9.684 -10.498 1.00 92.88 96 THR A CA 1
ATOM 742 C C . THR A 1 96 ? -4.864 10.449 -11.675 1.00 92.88 96 THR A C 1
ATOM 744 O O . THR A 1 96 ? -5.445 11.439 -12.122 1.00 92.88 96 THR A O 1
ATOM 747 N N . ASN A 1 97 ? -3.715 9.996 -12.163 1.00 93.00 97 ASN A N 1
ATOM 748 C CA . ASN A 1 97 ? -3.052 10.507 -13.361 1.00 93.00 97 ASN A CA 1
ATOM 749 C C . ASN A 1 97 ? -3.369 9.605 -14.565 1.00 93.00 97 ASN A C 1
ATOM 751 O O . ASN A 1 97 ? -3.692 8.434 -14.387 1.00 93.00 97 ASN A O 1
ATOM 755 N N . ASP A 1 98 ? -3.236 10.116 -15.790 1.00 90.19 98 ASP A N 1
ATOM 756 C CA . ASP A 1 98 ? -3.531 9.348 -17.013 1.00 90.19 98 ASP A CA 1
ATOM 757 C C . ASP A 1 98 ? -2.647 8.099 -17.191 1.00 90.19 98 ASP A C 1
ATOM 759 O O . ASP A 1 98 ? -3.086 7.104 -17.765 1.00 90.19 98 ASP A O 1
ATOM 763 N N . ASP A 1 99 ? -1.421 8.129 -16.665 1.00 90.25 99 ASP A N 1
ATOM 764 C CA . ASP A 1 99 ? -0.476 7.007 -16.715 1.00 90.25 99 ASP A CA 1
ATOM 765 C C . ASP A 1 99 ? -0.660 6.006 -15.558 1.00 90.25 99 ASP A C 1
ATOM 767 O O . ASP A 1 99 ? 0.060 5.009 -15.477 1.00 90.25 99 ASP A O 1
ATOM 771 N N . ASP A 1 100 ? -1.593 6.261 -14.633 1.00 92.00 100 ASP A N 1
ATOM 772 C CA . ASP A 1 100 ? -1.827 5.370 -13.502 1.00 92.00 100 ASP A CA 1
ATOM 773 C C . ASP A 1 100 ? -2.622 4.134 -13.922 1.00 92.00 100 ASP A C 1
ATOM 775 O O . ASP A 1 100 ? -3.722 4.202 -14.476 1.00 92.00 100 ASP A O 1
ATOM 779 N N . ARG A 1 101 ? -2.125 2.968 -13.520 1.00 90.31 101 ARG A N 1
ATOM 780 C CA . ARG A 1 101 ? -2.929 1.758 -13.454 1.00 90.31 101 ARG A CA 1
ATOM 781 C C . ARG A 1 101 ? -3.745 1.769 -12.169 1.00 90.31 101 ARG A C 1
ATOM 783 O O . ARG A 1 101 ? -3.185 1.850 -11.077 1.00 90.31 101 ARG A O 1
ATOM 790 N N . VAL A 1 102 ? -5.064 1.672 -12.315 1.00 91.56 102 VAL A N 1
ATOM 791 C CA . VAL A 1 102 ? -6.024 1.724 -11.208 1.00 91.56 102 VAL A CA 1
ATOM 792 C C . VAL A 1 102 ? -6.545 0.326 -10.897 1.00 91.56 102 VAL A C 1
ATOM 794 O O . VAL A 1 102 ? -7.008 -0.387 -11.787 1.00 91.56 102 VAL A O 1
ATOM 797 N N . PHE A 1 103 ? -6.502 -0.041 -9.622 1.00 91.12 103 PHE A N 1
ATOM 798 C CA . PHE A 1 103 ? -7.118 -1.236 -9.063 1.00 91.12 103 PHE A CA 1
ATOM 799 C C . PHE A 1 103 ? -8.148 -0.796 -8.030 1.00 91.12 103 PHE A C 1
ATOM 801 O O . PHE A 1 103 ? -7.850 0.033 -7.173 1.00 91.12 103 PHE A O 1
ATOM 808 N N . GLU A 1 104 ? -9.360 -1.328 -8.108 1.00 91.44 104 GLU A N 1
ATOM 809 C CA . GLU A 1 104 ? -10.435 -0.977 -7.185 1.00 91.44 104 GLU A CA 1
ATOM 810 C C . GLU A 1 104 ? -10.937 -2.226 -6.473 1.00 91.44 104 GLU A C 1
ATOM 812 O O . GLU A 1 104 ? -11.201 -3.249 -7.107 1.00 91.44 104 GLU A O 1
ATOM 817 N N . GLN A 1 105 ? -11.082 -2.127 -5.154 1.00 92.06 105 GLN A N 1
ATOM 818 C CA . GLN A 1 105 ? -11.688 -3.169 -4.344 1.00 92.06 105 GLN A CA 1
ATOM 819 C C . GLN A 1 105 ? -12.494 -2.541 -3.206 1.00 92.06 105 GLN A C 1
ATOM 821 O O . GLN A 1 105 ? -11.990 -1.702 -2.461 1.00 92.06 105 GLN A O 1
ATOM 826 N N . ASP A 1 106 ? -13.766 -2.928 -3.089 1.00 91.62 106 ASP A N 1
ATOM 827 C CA . ASP A 1 106 ? -14.674 -2.499 -2.015 1.00 91.62 106 ASP A CA 1
ATOM 828 C C . ASP A 1 106 ? -14.777 -0.968 -1.823 1.00 91.62 106 ASP A C 1
ATOM 830 O O . ASP A 1 106 ? -14.953 -0.483 -0.697 1.00 91.62 106 ASP A O 1
ATOM 834 N N . GLY A 1 107 ? -14.678 -0.206 -2.921 1.00 90.31 107 GLY A N 1
ATOM 835 C CA . GLY A 1 107 ? -14.723 1.264 -2.948 1.00 90.31 107 GLY A CA 1
ATOM 836 C C . GLY A 1 107 ? -13.391 1.953 -2.626 1.00 90.31 107 GLY A C 1
ATOM 837 O O . GLY A 1 107 ? -13.323 3.179 -2.576 1.00 90.31 107 GLY A O 1
ATOM 838 N N . VAL A 1 108 ? -12.321 1.187 -2.411 1.00 94.06 108 VAL A N 1
ATOM 839 C CA . VAL A 1 108 ? -10.963 1.698 -2.208 1.00 94.06 108 VAL A CA 1
ATOM 840 C C . VAL A 1 108 ? -10.174 1.539 -3.500 1.00 94.06 108 VAL A C 1
ATOM 842 O O . VAL A 1 108 ? -10.178 0.476 -4.119 1.00 94.06 108 VAL A O 1
ATOM 845 N N . ARG A 1 109 ? -9.481 2.607 -3.902 1.00 94.62 109 ARG A N 1
ATOM 846 C CA . ARG A 1 109 ? -8.670 2.648 -5.122 1.00 94.62 109 ARG A CA 1
ATOM 847 C C . ARG A 1 109 ? -7.186 2.595 -4.779 1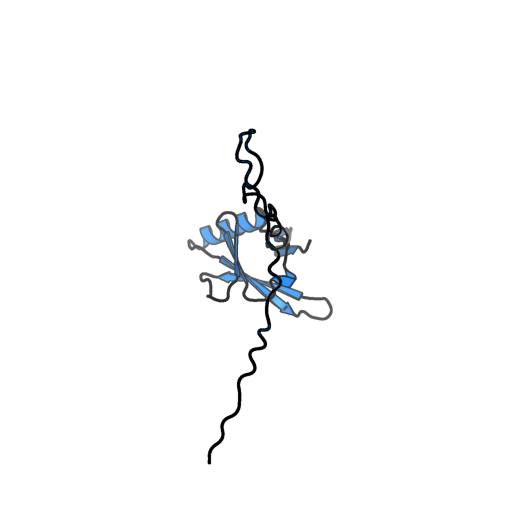.00 94.62 109 ARG A C 1
ATOM 849 O O . ARG A 1 109 ? -6.718 3.396 -3.972 1.00 94.62 109 ARG A O 1
ATOM 856 N N . LEU A 1 110 ? -6.465 1.685 -5.424 1.00 94.06 110 LEU A N 1
ATOM 857 C CA . LEU A 1 110 ? -5.009 1.596 -5.454 1.00 94.06 110 LEU A CA 1
ATOM 858 C C . LEU A 1 110 ? -4.515 2.033 -6.837 1.00 94.06 110 LEU A C 1
ATOM 860 O O . LEU A 1 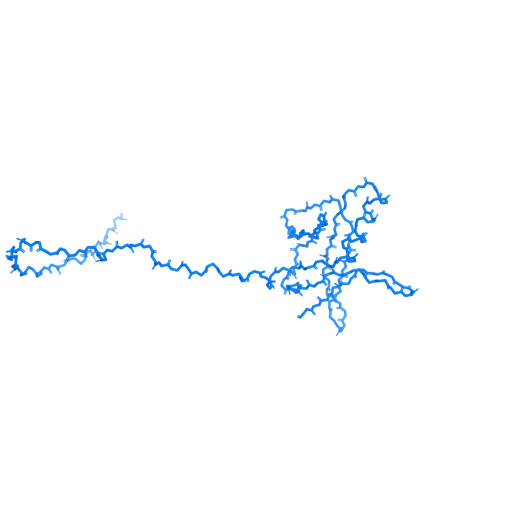110 ? -5.003 1.535 -7.850 1.00 94.06 110 LEU A O 1
ATOM 864 N N . VAL A 1 111 ? -3.540 2.935 -6.890 1.00 94.38 111 VAL A N 1
ATOM 865 C CA . VAL A 1 111 ? -2.949 3.426 -8.141 1.00 94.38 111 VAL A CA 1
ATOM 866 C C . VAL A 1 111 ? -1.439 3.223 -8.170 1.00 94.38 111 VAL A C 1
ATOM 868 O O . VAL A 1 111 ? -0.762 3.304 -7.143 1.00 94.38 111 VAL A O 1
ATOM 871 N N . MET A 1 112 ? -0.901 2.973 -9.359 1.00 92.19 112 MET A N 1
ATOM 872 C CA . MET A 1 112 ? 0.531 2.787 -9.600 1.00 92.19 112 MET A CA 1
ATOM 873 C C . MET A 1 112 ? 0.868 3.160 -11.043 1.00 92.19 112 MET A C 1
ATOM 875 O O . MET A 1 112 ? 0.154 2.752 -11.951 1.00 92.19 112 MET A O 1
ATOM 879 N N . ILE A 1 113 ? 1.987 3.852 -11.271 1.00 88.00 113 ILE A N 1
ATOM 880 C CA . ILE A 1 113 ? 2.403 4.245 -12.629 1.00 88.00 113 ILE A CA 1
ATOM 881 C C . ILE A 1 113 ? 3.183 3.118 -13.331 1.00 88.00 113 ILE A C 1
ATOM 883 O O . ILE A 1 113 ? 2.873 2.721 -14.450 1.00 88.00 113 ILE A O 1
ATOM 887 N N . TYR A 1 114 ? 4.216 2.585 -12.673 1.00 80.56 114 TYR A N 1
ATOM 888 C CA . TYR A 1 114 ? 5.164 1.636 -13.267 1.00 80.56 114 TYR A CA 1
ATOM 889 C C . TYR A 1 114 ? 5.413 0.456 -12.325 1.00 80.56 114 TYR A C 1
ATOM 891 O O . TYR A 1 114 ? 5.106 0.545 -11.142 1.00 80.56 114 TYR A O 1
ATOM 899 N N . PHE A 1 115 ? 6.031 -0.616 -12.836 1.00 79.62 115 PHE A N 1
ATOM 900 C CA . PHE A 1 115 ? 6.422 -1.818 -12.076 1.00 79.62 115 PHE A CA 1
ATOM 901 C C . PHE A 1 115 ? 5.281 -2.774 -11.700 1.00 79.62 115 PHE A C 1
ATOM 903 O O . PHE A 1 115 ? 5.457 -3.620 -10.825 1.00 79.62 115 PHE A O 1
ATOM 910 N N . PHE A 1 116 ? 4.152 -2.719 -12.411 1.00 80.31 116 PHE A N 1
ATOM 911 C CA . PHE A 1 116 ? 3.063 -3.683 -12.227 1.00 80.31 116 PHE A CA 1
ATOM 912 C C . PHE A 1 116 ? 3.546 -5.145 -12.296 1.00 80.31 116 PHE A C 1
ATOM 914 O O . PHE A 1 116 ? 3.129 -5.959 -11.479 1.00 80.31 116 PHE A O 1
ATOM 921 N N . ASP A 1 117 ? 4.476 -5.471 -13.201 1.00 83.81 117 ASP A N 1
ATOM 922 C CA . ASP A 1 117 ? 5.017 -6.830 -13.339 1.00 83.81 117 ASP A CA 1
ATOM 923 C C . ASP A 1 117 ? 5.694 -7.360 -12.060 1.00 83.81 117 ASP A C 1
ATOM 925 O O . ASP A 1 117 ? 5.771 -8.570 -11.866 1.00 83.81 117 ASP A O 1
ATOM 929 N N . PHE A 1 118 ? 6.151 -6.473 -11.168 1.00 82.88 118 PHE A N 1
ATOM 930 C CA . PHE A 1 118 ? 6.777 -6.840 -9.891 1.00 82.88 118 PHE A CA 1
ATOM 931 C C . PHE A 1 118 ? 5.765 -7.094 -8.772 1.00 82.88 118 PHE A C 1
ATOM 933 O O . PHE A 1 118 ? 6.105 -7.729 -7.779 1.00 82.88 118 PHE A O 1
ATOM 940 N N . VAL A 1 119 ? 4.534 -6.604 -8.925 1.00 86.31 119 VAL A N 1
ATOM 941 C CA . VAL A 1 119 ? 3.438 -6.767 -7.954 1.00 86.31 119 VAL A CA 1
ATOM 942 C C . VAL A 1 119 ? 2.274 -7.563 -8.528 1.00 86.31 119 VAL A C 1
ATOM 944 O O . VAL A 1 119 ? 1.185 -7.598 -7.963 1.00 86.31 119 VAL A O 1
ATOM 947 N N . LYS A 1 120 ? 2.489 -8.220 -9.663 1.00 88.12 120 LYS A N 1
ATOM 948 C CA . LYS A 1 120 ? 1.503 -9.075 -10.303 1.00 88.12 120 LYS A CA 1
ATOM 949 C C . LYS A 1 120 ? 1.099 -10.211 -9.355 1.00 88.12 120 LYS A C 1
ATOM 951 O O . LYS A 1 120 ? 1.951 -10.970 -8.906 1.00 88.12 120 LYS A O 1
ATOM 956 N N . GLY A 1 121 ? -0.194 -10.311 -9.040 1.00 88.38 121 GLY A N 1
ATOM 957 C CA . GLY A 1 121 ? -0.708 -11.287 -8.074 1.00 88.38 121 GLY A CA 1
ATOM 958 C C . GLY A 1 121 ? -0.413 -10.941 -6.612 1.00 88.38 121 GLY A C 1
ATOM 959 O O . GLY A 1 121 ? -0.728 -11.731 -5.726 1.00 88.38 121 GLY A O 1
ATOM 960 N N . ALA A 1 122 ? 0.191 -9.784 -6.329 1.00 92.12 122 ALA A N 1
ATOM 961 C CA . ALA A 1 122 ? 0.488 -9.381 -4.965 1.00 92.12 122 ALA A CA 1
ATOM 962 C C . ALA A 1 122 ? -0.785 -9.020 -4.197 1.00 92.12 122 ALA A C 1
ATOM 964 O O . ALA A 1 122 ? -1.783 -8.570 -4.762 1.00 92.12 122 ALA A O 1
ATOM 965 N N . THR A 1 123 ? -0.714 -9.168 -2.880 1.00 93.88 123 THR A N 1
ATOM 966 C CA . THR A 1 123 ? -1.757 -8.732 -1.955 1.00 93.88 123 THR A CA 1
ATOM 967 C C . THR A 1 123 ? -1.230 -7.583 -1.102 1.00 93.88 123 THR A C 1
ATOM 969 O O . THR A 1 123 ? -0.203 -7.716 -0.440 1.00 93.88 123 THR A O 1
ATOM 972 N N . VAL A 1 124 ? -1.922 -6.448 -1.117 1.00 95.31 124 VAL A N 1
ATOM 973 C CA . VAL A 1 124 ? -1.634 -5.287 -0.273 1.00 95.31 124 VAL A CA 1
ATOM 974 C C . VAL A 1 124 ? -2.475 -5.377 0.992 1.00 95.31 124 VAL A C 1
ATOM 976 O O . VAL A 1 124 ? -3.701 -5.476 0.933 1.00 95.31 124 VAL A O 1
ATOM 979 N N . ASP A 1 125 ? -1.808 -5.316 2.138 1.00 96.56 125 ASP A N 1
ATOM 980 C CA . ASP A 1 125 ? -2.421 -5.407 3.458 1.00 96.56 125 ASP A CA 1
ATOM 981 C C . ASP A 1 125 ? -2.094 -4.180 4.312 1.00 96.56 125 ASP A C 1
ATOM 983 O O . ASP A 1 125 ? -1.132 -3.456 4.047 1.00 96.56 125 ASP A O 1
ATOM 987 N N . TYR A 1 126 ? -2.877 -3.967 5.365 1.00 97.06 126 TYR A N 1
ATOM 988 C CA . TYR A 1 126 ? -2.527 -3.074 6.459 1.00 97.06 126 TYR A CA 1
ATOM 989 C C . TYR A 1 126 ? -2.291 -3.900 7.719 1.00 97.06 126 TYR A C 1
ATOM 991 O O . TYR A 1 126 ? -3.221 -4.467 8.292 1.00 97.06 126 TYR A O 1
ATOM 999 N N . VAL A 1 127 ? -1.029 -3.969 8.139 1.00 96.44 127 VAL A N 1
ATOM 1000 C CA . VAL A 1 127 ? -0.601 -4.782 9.276 1.00 96.44 127 VAL A CA 1
ATOM 1001 C C . VAL A 1 127 ? -0.447 -3.885 10.494 1.00 96.44 127 VAL A C 1
ATOM 1003 O O . VAL A 1 127 ? 0.319 -2.920 10.466 1.00 96.44 127 VAL A O 1
ATOM 1006 N N . GLU A 1 128 ? -1.150 -4.231 11.569 1.00 95.00 128 GLU A N 1
ATOM 1007 C CA . GLU A 1 128 ? -1.064 -3.576 12.874 1.00 95.00 128 GLU A CA 1
ATOM 1008 C C . GLU A 1 128 ? -0.371 -4.516 13.869 1.00 95.00 128 GLU A C 1
ATOM 1010 O O . GLU A 1 128 ? -0.879 -5.581 14.215 1.00 95.00 128 GLU A O 1
ATOM 1015 N N . GLU A 1 129 ? 0.811 -4.123 14.327 1.00 94.38 129 GLU A N 1
ATOM 1016 C CA . GLU A 1 129 ? 1.584 -4.790 15.372 1.00 94.38 129 GLU A CA 1
ATOM 1017 C C . GLU A 1 129 ? 1.602 -3.927 16.644 1.00 94.38 129 GLU A C 1
ATOM 1019 O O . GLU A 1 129 ? 1.264 -2.745 16.625 1.00 94.38 129 GLU A O 1
ATOM 1024 N N . LEU A 1 130 ? 2.070 -4.489 17.763 1.00 94.88 130 LEU A N 1
ATOM 1025 C CA . LEU A 1 130 ? 2.100 -3.805 19.068 1.00 94.88 130 LEU A CA 1
ATOM 1026 C C . LEU A 1 130 ? 2.807 -2.438 19.063 1.00 94.88 130 LEU A C 1
ATOM 1028 O O . LEU A 1 130 ? 2.468 -1.578 19.869 1.00 94.88 130 LEU A O 1
ATOM 1032 N N . ILE A 1 131 ? 3.811 -2.254 18.201 1.00 94.69 131 ILE A N 1
ATOM 1033 C CA . ILE A 1 131 ? 4.659 -1.049 18.176 1.00 94.69 131 ILE A CA 1
ATOM 1034 C C . ILE A 1 131 ? 4.619 -0.290 16.848 1.00 94.69 131 ILE A C 1
ATOM 1036 O O . ILE A 1 131 ? 5.236 0.767 16.735 1.00 94.69 131 ILE A O 1
ATOM 1040 N N . ARG A 1 132 ? 3.965 -0.839 15.820 1.00 94.44 132 ARG A N 1
ATOM 1041 C CA . ARG A 1 132 ? 3.970 -0.266 14.473 1.00 94.44 132 ARG A CA 1
ATOM 1042 C C . ARG A 1 132 ? 2.725 -0.672 13.712 1.00 94.44 132 ARG A C 1
ATOM 1044 O O . ARG A 1 132 ? 2.246 -1.788 13.863 1.00 94.44 132 ARG A O 1
ATOM 1051 N N . SER A 1 133 ? 2.270 0.198 12.828 1.00 95.44 133 SER A N 1
ATOM 1052 C CA . SER A 1 133 ? 1.287 -0.152 11.816 1.00 95.44 133 SER A CA 1
ATOM 1053 C C . SER A 1 133 ? 1.736 0.385 10.466 1.00 95.44 133 SER A C 1
ATOM 1055 O O . SER A 1 133 ? 2.280 1.487 10.373 1.00 95.44 133 SER A O 1
ATOM 1057 N N . ALA A 1 134 ? 1.592 -0.426 9.424 1.00 95.25 134 ALA A N 1
ATOM 1058 C CA . ALA A 1 134 ? 2.064 -0.072 8.093 1.00 95.25 134 ALA A CA 1
ATOM 1059 C C . ALA A 1 134 ? 1.307 -0.836 7.010 1.00 95.25 134 ALA A C 1
ATOM 1061 O O . ALA A 1 134 ? 0.913 -1.988 7.198 1.00 95.25 134 ALA A O 1
ATOM 1062 N N . PHE A 1 135 ? 1.184 -0.202 5.845 1.00 95.81 135 PHE A N 1
ATOM 1063 C CA . PHE A 1 135 ? 0.827 -0.907 4.623 1.00 95.81 135 PHE A CA 1
ATOM 1064 C C . PHE A 1 135 ? 1.996 -1.791 4.180 1.00 95.81 135 PHE A C 1
ATOM 1066 O O . PHE A 1 135 ? 3.154 -1.371 4.230 1.00 95.81 135 PHE A O 1
ATOM 1073 N N . GLN A 1 136 ? 1.698 -3.019 3.771 1.00 94.38 136 GLN A N 1
ATOM 1074 C CA . GLN A 1 136 ? 2.685 -3.999 3.323 1.00 94.38 136 GLN A CA 1
ATOM 1075 C C . GLN A 1 136 ? 2.215 -4.682 2.042 1.00 94.38 136 GLN A C 1
ATOM 1077 O O . GLN A 1 136 ? 1.019 -4.852 1.814 1.00 94.38 136 GLN A O 1
ATOM 1082 N N . VAL A 1 137 ? 3.177 -5.077 1.210 1.00 93.25 137 VAL A N 1
ATOM 1083 C CA . VAL A 1 137 ? 2.941 -5.869 0.001 1.00 93.25 137 VAL A CA 1
ATOM 1084 C C . VAL A 1 137 ? 3.406 -7.295 0.265 1.00 93.25 137 VAL A C 1
ATOM 1086 O O . VAL A 1 137 ? 4.570 -7.515 0.599 1.00 93.25 137 VAL A O 1
ATOM 1089 N N . PHE A 1 138 ? 2.513 -8.259 0.079 1.00 92.00 138 PHE A N 1
ATOM 1090 C CA . PHE A 1 138 ? 2.817 -9.683 0.104 1.00 92.00 138 PHE A CA 1
ATOM 1091 C C . PHE A 1 138 ? 2.844 -10.221 -1.327 1.00 92.00 138 PHE A C 1
ATOM 1093 O O . PHE A 1 138 ? 1.845 -10.148 -2.043 1.00 92.00 138 PHE A O 1
ATOM 1100 N N . LEU A 1 139 ? 3.997 -10.743 -1.747 1.00 87.50 139 LEU A N 1
ATOM 1101 C CA . LEU A 1 139 ? 4.156 -11.432 -3.029 1.00 87.50 139 LEU A CA 1
ATOM 1102 C C . LEU A 1 139 ? 3.777 -12.910 -2.842 1.00 87.50 139 LEU A C 1
ATOM 1104 O O . LEU A 1 139 ? 4.245 -13.530 -1.884 1.00 87.50 139 LEU A O 1
ATOM 1108 N N . LEU A 1 140 ? 2.913 -13.432 -3.718 1.00 72.44 140 LEU A N 1
ATOM 1109 C CA . LEU A 1 140 ? 2.466 -14.834 -3.727 1.00 72.44 140 LEU A CA 1
ATOM 1110 C C . LEU A 1 140 ? 3.410 -15.741 -4.526 1.00 72.44 140 LEU A C 1
ATOM 1112 O O . LEU A 1 140 ? 4.008 -15.257 -5.514 1.00 72.44 140 LEU A O 1
#

Secondary structure (DSSP, 8-state):
-------------------------------S-----S--------GGGPPEE-HHHHHHHHHHHHHHTS--EEEEEEEE-STT-EEEEEEEES---TT-EEEEETTEEEEESS-GGGSTT-EEEEEE-SS-EEEEEE--

Organism: NCBI:txid2727405

Radius of gyration: 31.55 Å; chains: 1; bounding box: 56×52×88 Å

Foldseek 3Di:
DDDDDDDDDDDDDDDDDDDDDDDDDDDDDDDDDPPPDDDDPPDPPCLQQAEAEDPQRVVVQVVVCVVVVARWAKEWDWDADPPPGIDIDIDTDRDDDPQWDWDDDPRHIYTYRDDSVVLRNKYWYWDDDPVDIDIDIHDD

pLDDT: mean 76.34, std 21.06, range [39.09, 97.25]

Sequence (140 aa):
MTTSSRSLIRRLAPYFSARLRQNSRLLSSSSALRESQLSSLESPSSATDAVHLTENCVRRMKELQADEGTEKLLRLSIEAGGCSGFQYNFLLDDKTNDDDRVFEQDGVRLVMIYFFDFVKGATVDYVEELIRSAFQVFLL

InterPro domains:
  IPR000361 Core domain, A-type assembly protein ATAP [PF01521] (51-135)
  IPR016092 FeS A-type assembly protein ATAP [TIGR00049] (51-137)
  IPR035903 HesB-like domain superfamily [G3DSA:2.60.300.12] (44-138)
  IPR035903 HesB-like domain superfamily [SSF89360] (51-137)